Protein AF-F6HXA7-F1 (afdb_monomer_lite)

Organism: Vitis vinifera (NCBI:txid29760)

Foldseek 3Di:
DFCPLLVVLVVVVVPDDPPDDDDDPPVSLVVLVVSLVVLVVLLVVLVVVCVVVVHDLVPDDDPSSVSNVVSVVSNVSSVVSSVVSD

Secondary structure (DSSP, 8-state):
-TTHHHHHHHHHHHHSPTT--PPP-HHHHHHHHHHHHHHHHHHHHHHHHHHHTT--TTT--SHHHHHHHHHHHHHHHHHHHHHHH-

Radius of gyration: 16.34 Å; chains: 1; bounding box: 37×16×44 Å

pLDDT: mean 93.59, std 5.21, range [69.0, 98.38]

Structure (mmCIF, N/CA/C/O backbone):
data_AF-F6HXA7-F1
#
_entry.id   AF-F6HXA7-F1
#
loop_
_atom_site.group_PDB
_atom_site.id
_atom_site.type_symbol
_atom_site.label_atom_id
_atom_site.label_alt_id
_atom_site.label_comp_id
_atom_site.label_asym_id
_atom_site.label_entity_id
_atom_site.label_seq_id
_atom_site.pdbx_PDB_ins_code
_atom_site.Cartn_x
_atom_site.Cartn_y
_atom_site.Cartn_z
_atom_site.occupancy
_atom_site.B_iso_or_equiv
_atom_site.auth_seq_id
_atom_site.auth_comp_id
_atom_site.auth_asym_id
_atom_site.auth_atom_id
_atom_site.pdbx_PDB_model_num
ATOM 1 N N . MET A 1 1 ? 5.219 -10.091 2.822 1.00 69.00 1 MET A N 1
ATOM 2 C CA . MET A 1 1 ? 4.075 -10.067 1.883 1.00 69.00 1 MET A CA 1
ATOM 3 C C . MET A 1 1 ? 3.268 -8.812 2.174 1.00 69.00 1 MET A C 1
ATOM 5 O O . MET A 1 1 ? 2.977 -8.592 3.347 1.00 69.00 1 MET A O 1
ATOM 9 N N . TYR A 1 2 ? 2.988 -7.989 1.163 1.00 90.88 2 TYR A N 1
ATOM 10 C CA . TYR A 1 2 ? 2.336 -6.681 1.316 1.00 90.88 2 TYR A CA 1
ATOM 11 C C . TYR A 1 2 ? 0.878 -6.780 1.783 1.00 90.88 2 TYR A C 1
ATOM 13 O O . TYR A 1 2 ? 0.229 -7.818 1.607 1.00 90.88 2 TYR A O 1
ATOM 21 N N . GLY A 1 3 ? 0.379 -5.714 2.414 1.00 89.19 3 GLY A N 1
ATOM 22 C CA . GLY A 1 3 ? -1.013 -5.594 2.860 1.00 89.19 3 GLY A CA 1
ATOM 23 C C . GLY A 1 3 ? -1.386 -6.433 4.087 1.00 89.19 3 GLY A C 1
ATOM 24 O O . GLY A 1 3 ? -2.569 -6.620 4.381 1.00 89.19 3 GLY A O 1
ATOM 25 N N . ARG A 1 4 ? -0.401 -6.958 4.831 1.00 94.50 4 ARG A N 1
ATOM 26 C CA . ARG A 1 4 ? -0.656 -7.713 6.075 1.00 94.50 4 ARG A CA 1
ATOM 27 C C . ARG A 1 4 ? -1.281 -6.842 7.162 1.00 94.50 4 ARG A C 1
ATOM 29 O O . ARG A 1 4 ? -2.220 -7.295 7.808 1.00 94.50 4 ARG A O 1
ATOM 36 N N . ARG A 1 5 ? -0.800 -5.608 7.325 1.00 95.56 5 ARG A N 1
ATOM 37 C CA . ARG A 1 5 ? -1.319 -4.652 8.318 1.00 95.56 5 ARG A CA 1
ATOM 38 C C . ARG A 1 5 ? -2.776 -4.290 8.040 1.00 95.56 5 ARG A C 1
ATOM 40 O O . ARG A 1 5 ? -3.620 -4.393 8.920 1.00 95.56 5 ARG A O 1
ATOM 47 N N . ALA A 1 6 ? -3.097 -4.003 6.780 1.00 95.81 6 ALA A N 1
ATOM 48 C CA . ALA A 1 6 ? -4.467 -3.718 6.365 1.00 95.81 6 ALA A CA 1
ATOM 49 C C . ALA A 1 6 ? -5.398 -4.927 6.575 1.00 95.81 6 ALA A C 1
ATOM 51 O O . ALA A 1 6 ? -6.542 -4.777 6.993 1.00 95.81 6 ALA A O 1
ATOM 52 N N . CYS A 1 7 ? -4.899 -6.148 6.354 1.00 95.19 7 CYS A N 1
ATOM 53 C CA . CYS A 1 7 ? -5.645 -7.364 6.673 1.00 95.19 7 CYS A CA 1
ATOM 54 C C . CYS A 1 7 ? -5.864 -7.544 8.184 1.00 95.19 7 CYS A C 1
ATOM 56 O O . CYS A 1 7 ? -6.891 -8.095 8.577 1.00 95.19 7 CYS A O 1
ATOM 58 N N . GLN A 1 8 ? -4.916 -7.116 9.018 1.00 95.25 8 GLN A N 1
ATOM 59 C CA . GLN A 1 8 ? -5.040 -7.184 10.471 1.00 95.25 8 GLN A CA 1
ATOM 60 C C . GLN A 1 8 ? -6.131 -6.240 10.989 1.00 95.25 8 GLN A C 1
ATOM 62 O O . GLN A 1 8 ? -6.943 -6.696 11.785 1.00 95.25 8 GLN A O 1
ATOM 67 N N . LEU A 1 9 ? -6.227 -5.014 10.456 1.00 95.00 9 LEU A N 1
ATOM 68 C CA . LEU A 1 9 ? -7.333 -4.086 10.754 1.00 95.00 9 LEU A CA 1
ATOM 69 C C . LEU A 1 9 ? -8.702 -4.729 10.510 1.00 95.00 9 LEU A C 1
ATOM 71 O O . LEU A 1 9 ? -9.574 -4.702 11.370 1.00 95.00 9 LEU A O 1
ATOM 75 N N . ILE A 1 10 ? -8.877 -5.372 9.353 1.00 95.25 10 ILE A N 1
ATOM 76 C CA . ILE A 1 10 ? -10.141 -6.043 9.017 1.00 95.25 10 ILE A CA 1
ATOM 77 C C . ILE A 1 10 ? -10.436 -7.211 9.957 1.00 95.25 10 ILE A C 1
ATOM 79 O O . ILE A 1 10 ? -11.587 -7.422 10.327 1.00 95.25 10 ILE A O 1
ATOM 83 N N . LYS A 1 11 ? -9.415 -7.981 10.343 1.00 94.25 11 LYS A N 1
ATOM 84 C CA . LYS A 1 11 ? -9.594 -9.100 11.275 1.00 94.25 11 LYS A CA 1
ATOM 85 C C . LYS A 1 11 ? -10.019 -8.612 12.653 1.00 94.25 11 LYS A C 1
ATOM 87 O O . LYS A 1 11 ? -10.970 -9.163 13.197 1.00 94.25 11 LYS A O 1
ATOM 92 N N . GLU A 1 12 ? -9.355 -7.580 13.165 1.00 91.88 12 GLU A N 1
ATOM 93 C CA . GLU A 1 12 ? -9.706 -6.926 14.427 1.00 91.88 12 GLU A CA 1
ATOM 94 C C . GLU A 1 12 ? -11.158 -6.436 14.393 1.00 91.88 12 GLU A C 1
ATOM 96 O O . GLU A 1 12 ? -11.961 -6.840 15.232 1.00 91.88 12 GLU A O 1
ATOM 101 N N . PHE A 1 13 ? -11.529 -5.703 13.341 1.00 90.06 13 PHE A N 1
ATOM 102 C CA . PHE A 1 13 ? -12.897 -5.229 13.133 1.00 90.06 13 PHE A CA 1
ATOM 103 C C . PHE A 1 13 ? -13.922 -6.369 13.066 1.00 90.06 13 PHE A C 1
ATOM 105 O O . PHE A 1 13 ? -14.968 -6.311 13.701 1.00 90.06 13 PHE A O 1
ATOM 112 N N . SER A 1 14 ? -13.611 -7.456 12.353 1.00 90.94 14 SER A N 1
ATOM 113 C CA . SER A 1 14 ? -14.503 -8.621 12.250 1.00 90.94 14 SER A CA 1
ATOM 114 C C . SER A 1 14 ? -14.630 -9.428 13.545 1.00 90.94 14 SER A C 1
ATOM 116 O O . SER A 1 14 ? -15.589 -10.181 13.699 1.00 90.94 14 SER A O 1
ATOM 118 N N . SER A 1 15 ? -13.653 -9.304 14.450 1.00 89.62 15 SER A N 1
ATOM 119 C CA . SER A 1 15 ? -13.647 -9.986 15.746 1.00 89.62 15 SER A CA 1
ATOM 120 C C . SER A 1 15 ? -14.393 -9.219 16.839 1.00 89.62 15 SER A C 1
ATOM 122 O O . SER A 1 15 ? -14.592 -9.765 17.922 1.00 89.62 15 SER A O 1
ATOM 124 N N . ALA A 1 16 ? -14.819 -7.983 16.558 1.00 87.12 16 ALA A N 1
ATOM 125 C CA . ALA A 1 16 ? -15.645 -7.194 17.458 1.00 87.12 16 ALA A CA 1
ATOM 126 C C . ALA A 1 16 ? -16.998 -7.877 17.720 1.00 87.12 16 ALA A C 1
ATOM 128 O O . ALA A 1 16 ? -17.595 -8.493 16.829 1.00 87.12 16 ALA A O 1
ATOM 129 N N . GLU A 1 17 ? -17.502 -7.755 18.950 1.00 87.94 17 GLU A N 1
ATOM 130 C CA . GLU A 1 17 ? -18.825 -8.263 19.300 1.00 87.94 17 GLU A CA 1
ATOM 131 C C . GLU A 1 17 ? -19.901 -7.540 18.476 1.00 87.94 17 GLU A C 1
ATOM 133 O O . GLU A 1 17 ? -19.879 -6.318 18.310 1.00 87.94 17 GLU A O 1
ATOM 138 N N . LYS A 1 18 ? -20.861 -8.298 17.933 1.00 84.31 18 LYS A N 1
ATOM 139 C CA . LYS A 1 18 ? -21.914 -7.731 17.083 1.00 84.31 18 LYS A CA 1
ATOM 140 C C . LYS A 1 18 ? -22.688 -6.654 17.844 1.00 84.31 18 LYS A C 1
ATOM 142 O O . LYS A 1 18 ? -23.302 -6.935 18.866 1.00 84.31 18 LYS A O 1
ATOM 147 N N . GLY A 1 19 ? -22.712 -5.445 17.290 1.00 82.50 19 GLY A N 1
ATOM 148 C CA . GLY A 1 19 ? -23.419 -4.304 17.876 1.00 82.50 19 GLY A CA 1
ATOM 149 C C . GLY A 1 19 ? -22.590 -3.477 18.861 1.00 82.50 19 GLY A C 1
ATOM 150 O O . GLY A 1 19 ? -23.089 -2.457 19.330 1.00 82.50 19 GLY A O 1
ATOM 151 N N . GLN A 1 20 ? -21.338 -3.854 19.139 1.00 84.81 20 GLN A N 1
ATOM 152 C CA . GLN A 1 20 ? -20.397 -3.013 19.877 1.00 84.81 20 GLN A CA 1
ATOM 153 C C . GLN A 1 20 ? -19.458 -2.269 18.928 1.00 84.81 20 GLN A C 1
ATOM 155 O O . GLN A 1 20 ? -18.946 -2.827 17.958 1.00 84.81 20 GLN A O 1
ATOM 160 N N . LEU A 1 21 ? -19.211 -0.997 19.238 1.00 81.00 21 LEU A N 1
ATOM 161 C CA . LEU A 1 21 ? -18.190 -0.198 18.573 1.00 81.00 21 LEU A CA 1
ATOM 162 C C . LEU A 1 21 ? -16.865 -0.381 19.312 1.00 81.00 21 LEU A C 1
ATOM 164 O O . LEU A 1 21 ? -16.725 0.032 20.463 1.00 81.00 21 LEU A O 1
ATOM 168 N N . THR A 1 22 ? -15.890 -0.994 18.648 1.00 84.31 22 THR A N 1
ATOM 169 C CA . THR A 1 22 ? -14.504 -1.015 19.122 1.0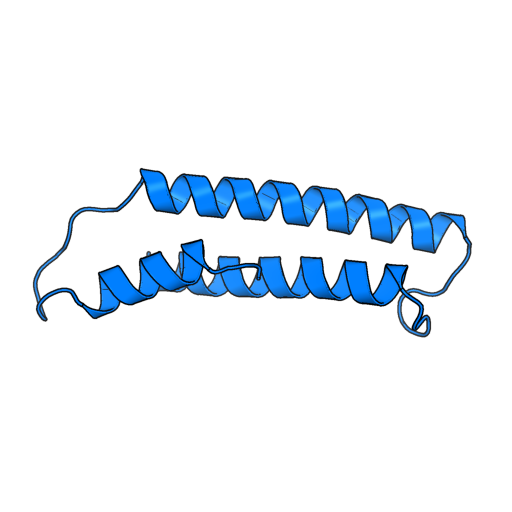0 84.31 22 THR A CA 1
ATOM 170 C C . THR A 1 22 ? -13.840 0.335 18.870 1.00 84.31 22 THR A C 1
ATOM 172 O O . THR A 1 22 ? -14.189 1.045 17.926 1.00 84.31 22 THR A O 1
ATOM 175 N N . GLY A 1 23 ? -12.867 0.696 19.709 1.00 90.62 23 GLY A N 1
ATOM 176 C CA . GLY A 1 23 ? -12.073 1.906 19.502 1.00 90.62 23 GLY A CA 1
ATOM 177 C C . GLY A 1 23 ? -11.366 1.890 18.144 1.00 90.62 23 GLY A C 1
ATOM 178 O O . GLY A 1 23 ? -10.931 0.843 17.670 1.00 90.62 23 GLY A O 1
ATOM 179 N N . PHE A 1 24 ? -11.248 3.057 17.513 1.00 93.31 24 PHE A N 1
ATOM 180 C CA . PHE A 1 24 ? -10.557 3.177 16.235 1.00 93.31 24 PHE A CA 1
ATOM 181 C C . PHE A 1 24 ? -9.044 2.998 16.421 1.00 93.31 24 PHE A C 1
ATOM 183 O O . PHE A 1 24 ? -8.389 3.781 17.108 1.00 93.31 24 PHE A O 1
ATOM 190 N N . ASN A 1 25 ? -8.480 1.975 15.784 1.00 95.25 25 ASN A N 1
ATOM 191 C CA . ASN A 1 25 ? -7.045 1.705 15.758 1.00 95.25 25 ASN A CA 1
ATOM 192 C C . ASN A 1 25 ? -6.273 2.675 14.831 1.00 95.25 25 ASN A C 1
ATOM 194 O O . ASN A 1 25 ? -5.863 2.309 13.724 1.00 95.25 25 ASN A O 1
ATOM 198 N N . SER A 1 26 ? -6.080 3.917 15.290 1.00 96.81 26 SER A N 1
ATOM 199 C CA . SER A 1 26 ? -5.341 4.965 14.563 1.00 96.81 26 SER A CA 1
ATOM 200 C C . SER A 1 26 ? -3.915 4.552 14.218 1.00 96.81 26 SER A C 1
ATOM 202 O O . SER A 1 26 ? -3.468 4.763 13.094 1.00 96.81 26 SER A O 1
ATOM 204 N N . ASP A 1 27 ? -3.210 3.912 15.151 1.00 97.25 27 ASP A N 1
ATOM 205 C CA . ASP A 1 27 ? -1.799 3.568 14.972 1.00 97.25 27 ASP A CA 1
ATOM 206 C C . ASP A 1 27 ? -1.598 2.588 13.813 1.00 97.25 27 ASP A C 1
ATOM 208 O O . ASP A 1 27 ? -0.707 2.763 12.976 1.00 97.25 27 ASP A O 1
ATOM 212 N N . MET A 1 28 ? -2.431 1.545 13.741 1.00 96.44 28 MET A N 1
ATOM 213 C CA . MET A 1 28 ? -2.370 0.579 12.647 1.00 96.44 28 MET A CA 1
ATOM 214 C C . MET A 1 28 ? -2.873 1.196 11.337 1.00 96.44 28 MET A C 1
ATOM 216 O O . MET A 1 28 ? -2.284 0.943 10.284 1.00 96.44 28 MET A O 1
ATOM 220 N N . PHE A 1 29 ? -3.913 2.035 11.387 1.00 97.44 29 PHE A N 1
ATOM 221 C CA . PHE A 1 29 ? -4.403 2.775 10.223 1.00 97.44 29 PHE A CA 1
ATOM 222 C C . PHE A 1 29 ? -3.295 3.640 9.602 1.00 97.44 29 PHE A C 1
ATOM 224 O O . PHE A 1 29 ? -2.991 3.498 8.414 1.00 97.44 29 PHE A O 1
ATOM 231 N N . ASP A 1 30 ? -2.603 4.440 10.412 1.00 98.00 30 ASP A N 1
ATOM 232 C CA . ASP A 1 30 ? -1.498 5.296 9.977 1.00 98.00 30 ASP A CA 1
ATOM 233 C C . ASP A 1 30 ? -0.321 4.488 9.423 1.00 98.00 30 ASP A C 1
ATOM 235 O O . ASP A 1 30 ? 0.330 4.894 8.456 1.00 98.00 30 ASP A O 1
ATOM 239 N N . GLN A 1 31 ? -0.040 3.312 9.990 1.00 97.62 31 GLN A N 1
ATOM 240 C CA . GLN A 1 31 ? 0.976 2.410 9.445 1.00 97.62 31 GLN A CA 1
ATOM 241 C C . GLN A 1 31 ? 0.605 1.869 8.060 1.00 97.62 31 GLN A C 1
ATOM 243 O O . GLN A 1 31 ? 1.497 1.706 7.221 1.00 97.62 31 GLN A O 1
ATOM 248 N N . VAL A 1 32 ? -0.677 1.593 7.803 1.00 97.88 32 VAL A N 1
ATOM 249 C CA . VAL A 1 32 ? -1.155 1.179 6.474 1.00 97.88 32 VAL A CA 1
ATOM 250 C C . VAL A 1 32 ? -1.093 2.347 5.492 1.00 97.88 32 VAL A C 1
ATOM 252 O O . VAL A 1 32 ? -0.664 2.154 4.356 1.00 97.88 32 VAL A O 1
ATOM 255 N N . VAL A 1 33 ? -1.442 3.564 5.919 1.00 97.94 33 VAL A N 1
ATOM 256 C CA . VAL A 1 33 ? -1.297 4.776 5.093 1.00 97.94 33 VAL A CA 1
ATOM 257 C C . VAL A 1 33 ? 0.170 5.005 4.717 1.00 97.94 33 VAL A C 1
ATOM 259 O O . VAL A 1 33 ? 0.471 5.230 3.545 1.00 97.94 33 VAL A O 1
ATOM 262 N N . LYS A 1 34 ? 1.103 4.862 5.666 1.00 97.81 34 LYS A N 1
ATOM 263 C CA . LYS A 1 34 ? 2.549 4.939 5.392 1.00 97.81 34 LYS A CA 1
ATOM 264 C C . LYS A 1 34 ? 3.006 3.870 4.392 1.00 97.81 34 LYS A C 1
ATOM 266 O O . LYS A 1 34 ? 3.757 4.189 3.475 1.00 97.81 34 LYS A O 1
ATOM 271 N N . GLU A 1 35 ? 2.526 2.630 4.524 1.00 97.06 35 GLU A N 1
ATOM 272 C CA . GLU A 1 35 ? 2.803 1.546 3.564 1.00 97.06 35 GLU A CA 1
ATOM 273 C C . GLU A 1 35 ? 2.277 1.885 2.156 1.00 97.06 35 GLU A C 1
ATOM 275 O O . GLU A 1 35 ? 2.976 1.663 1.166 1.00 97.06 35 GLU A O 1
ATOM 280 N N . CYS A 1 36 ? 1.087 2.489 2.052 1.00 98.00 36 CYS A N 1
ATOM 281 C CA . CYS A 1 36 ? 0.558 2.991 0.782 1.00 98.00 36 CYS A CA 1
ATOM 282 C C . CYS A 1 36 ? 1.461 4.068 0.169 1.00 98.00 36 CYS A C 1
ATOM 284 O O . CYS A 1 36 ? 1.752 3.999 -1.023 1.00 98.00 36 CYS A O 1
ATOM 286 N N . SER A 1 37 ? 1.949 5.025 0.961 1.00 98.19 37 SER A N 1
ATOM 287 C CA . SER A 1 37 ? 2.879 6.048 0.467 1.00 98.19 37 SER A CA 1
ATOM 288 C C . SER A 1 37 ? 4.157 5.428 -0.101 1.00 98.19 37 SER A C 1
ATOM 290 O O . SER A 1 37 ? 4.591 5.813 -1.185 1.00 98.19 37 SER A O 1
ATOM 292 N N . THR A 1 38 ? 4.722 4.417 0.565 1.00 97.56 38 THR A N 1
ATOM 293 C CA . THR A 1 38 ? 5.879 3.675 0.041 1.00 97.56 38 THR A CA 1
ATOM 294 C C . THR A 1 38 ? 5.552 2.981 -1.281 1.00 97.56 38 THR A C 1
ATOM 296 O O . THR A 1 38 ? 6.284 3.145 -2.251 1.00 97.56 38 THR A O 1
ATOM 299 N N . HIS A 1 39 ? 4.432 2.255 -1.367 1.00 98.12 39 HIS A N 1
ATOM 300 C CA 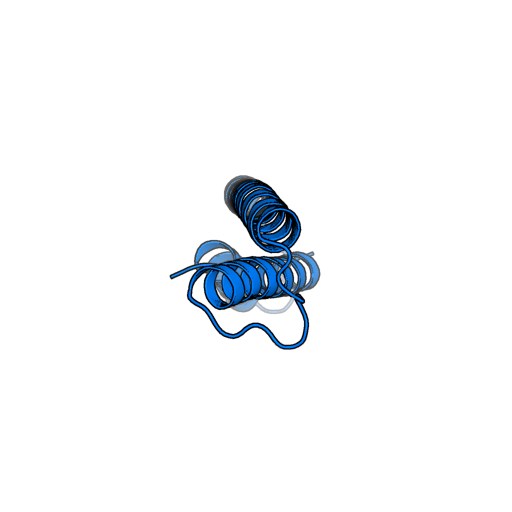. HIS A 1 39 ? 4.027 1.605 -2.618 1.00 98.12 39 HIS A CA 1
ATOM 301 C C . HIS A 1 39 ? 3.792 2.586 -3.764 1.00 98.12 39 HIS A C 1
ATOM 303 O O . HIS A 1 39 ? 4.113 2.265 -4.904 1.00 98.12 39 HIS A O 1
ATOM 309 N N . TYR A 1 40 ? 3.249 3.767 -3.477 1.00 98.25 40 TYR A N 1
ATOM 310 C CA . TYR A 1 40 ? 3.046 4.805 -4.479 1.00 98.25 40 TYR A CA 1
ATOM 311 C C . TYR A 1 40 ? 4.372 5.338 -5.036 1.00 98.25 40 TYR A C 1
ATOM 313 O O . TYR A 1 40 ? 4.507 5.479 -6.250 1.00 98.25 40 TYR A O 1
ATOM 321 N N . LEU A 1 41 ? 5.364 5.581 -4.173 1.00 98.38 41 LEU A N 1
ATOM 322 C CA . LEU A 1 41 ? 6.687 6.047 -4.599 1.00 98.38 41 LEU A CA 1
ATOM 323 C C . LEU A 1 41 ? 7.414 5.001 -5.455 1.00 98.38 41 LEU A C 1
ATOM 325 O O . LEU A 1 41 ? 7.934 5.342 -6.517 1.00 98.38 41 LEU A O 1
ATOM 329 N N . GLU A 1 42 ? 7.395 3.733 -5.038 1.00 97.88 42 GLU A N 1
ATOM 330 C CA . GLU A 1 42 ? 7.985 2.623 -5.803 1.00 97.88 42 GLU A CA 1
ATOM 331 C C . GLU A 1 42 ? 7.281 2.425 -7.152 1.00 97.88 42 GLU A C 1
ATOM 333 O O . GLU A 1 42 ? 7.930 2.303 -8.192 1.00 97.88 42 GLU A O 1
ATOM 338 N N . LEU A 1 43 ? 5.943 2.478 -7.164 1.00 97.19 43 LEU A N 1
ATOM 339 C CA . LEU A 1 43 ? 5.147 2.424 -8.390 1.00 97.19 43 LEU A CA 1
ATOM 340 C C . LEU A 1 43 ? 5.551 3.540 -9.362 1.00 97.19 43 LEU A C 1
ATOM 342 O O . LEU A 1 43 ? 5.811 3.274 -10.533 1.00 97.19 43 LEU A O 1
ATOM 346 N N . GLN A 1 44 ? 5.630 4.781 -8.875 1.00 97.44 44 GLN A N 1
ATOM 347 C CA . GLN A 1 44 ? 6.002 5.937 -9.689 1.00 97.44 44 GLN A CA 1
ATOM 348 C C . GLN A 1 44 ? 7.442 5.830 -10.213 1.00 97.44 44 GLN A C 1
ATOM 350 O O . GLN A 1 44 ? 7.720 6.235 -11.341 1.00 97.44 44 GLN A O 1
ATOM 355 N N . SER A 1 45 ? 8.357 5.297 -9.400 1.00 97.69 45 SER A N 1
ATOM 356 C CA . SER A 1 45 ? 9.743 5.028 -9.793 1.00 97.69 45 SER A CA 1
ATOM 357 C C . SER A 1 45 ? 9.809 4.040 -10.963 1.00 97.69 45 SER A C 1
ATOM 359 O O . SER A 1 45 ? 10.397 4.347 -11.999 1.00 97.69 45 SER A O 1
ATOM 361 N N . LEU A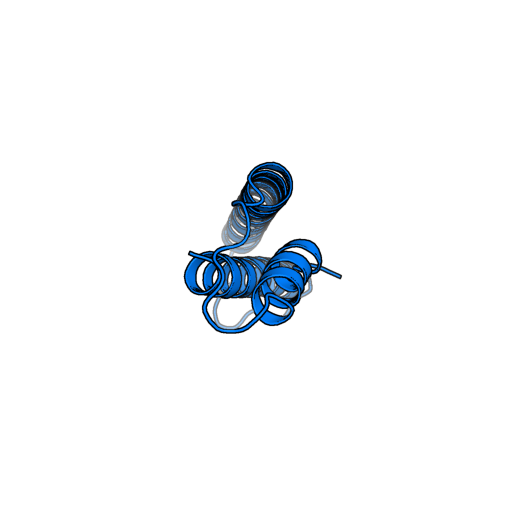 1 46 ? 9.117 2.902 -10.852 1.00 96.25 46 LEU A N 1
ATOM 362 C CA . LEU A 1 46 ? 9.095 1.873 -11.896 1.00 96.25 46 LEU A CA 1
ATOM 363 C C . LEU A 1 46 ? 8.394 2.342 -13.173 1.00 96.25 46 LEU A C 1
ATOM 365 O O . LEU A 1 46 ? 8.882 2.069 -14.265 1.00 96.25 46 LEU A O 1
ATOM 369 N N . MET A 1 47 ? 7.293 3.090 -13.056 1.00 93.94 47 MET A N 1
ATOM 370 C CA . MET A 1 47 ? 6.623 3.678 -14.221 1.00 93.94 47 MET A CA 1
ATOM 371 C C . MET A 1 47 ? 7.553 4.612 -15.003 1.00 93.94 47 MET A C 1
ATOM 373 O O . MET A 1 47 ? 7.592 4.534 -16.229 1.00 93.94 47 MET A O 1
ATOM 377 N N . ARG A 1 48 ? 8.323 5.462 -14.304 1.00 95.38 48 ARG A N 1
ATOM 378 C CA . ARG A 1 48 ? 9.321 6.338 -14.939 1.00 95.38 48 ARG A CA 1
ATOM 379 C C . ARG A 1 48 ? 10.406 5.533 -15.640 1.00 95.38 48 ARG A C 1
ATOM 381 O O . ARG A 1 48 ? 10.662 5.782 -16.809 1.00 95.38 48 ARG A O 1
ATOM 388 N N . LYS A 1 49 ? 10.962 4.523 -14.968 1.00 95.19 49 LYS A N 1
ATOM 389 C CA . LYS A 1 49 ? 11.990 3.651 -15.546 1.00 95.19 49 LYS A CA 1
ATOM 390 C C . LYS A 1 49 ? 11.517 2.968 -16.836 1.00 95.19 49 LYS A C 1
ATOM 392 O O . LYS A 1 49 ? 12.205 3.025 -17.847 1.00 95.19 49 LYS A O 1
ATOM 397 N N . ILE A 1 50 ? 10.317 2.378 -16.826 1.00 93.44 50 ILE A N 1
ATOM 398 C CA . ILE A 1 50 ? 9.733 1.720 -18.010 1.00 93.44 50 ILE A CA 1
ATOM 399 C C . ILE A 1 50 ? 9.576 2.721 -19.166 1.00 93.44 50 ILE A C 1
ATOM 401 O O . ILE A 1 50 ? 9.889 2.397 -20.312 1.00 93.44 50 ILE A O 1
ATOM 405 N N . GLN A 1 51 ? 9.123 3.941 -18.866 1.00 91.56 51 GLN A N 1
ATOM 406 C CA . GLN A 1 51 ? 8.952 4.997 -19.861 1.00 91.56 51 GLN A CA 1
ATOM 407 C C . GLN A 1 51 ? 10.292 5.493 -20.433 1.00 91.56 51 GLN A C 1
ATOM 409 O O . GLN A 1 51 ? 10.396 5.695 -21.641 1.00 91.56 51 GLN A O 1
ATOM 414 N N . GLU A 1 52 ? 11.307 5.683 -19.589 1.00 94.69 52 GLU A N 1
ATOM 415 C CA . GLU A 1 52 ? 12.654 6.124 -19.984 1.00 94.69 52 GLU A CA 1
ATOM 416 C C . GLU A 1 52 ? 13.367 5.091 -20.869 1.00 94.69 52 GLU A C 1
ATOM 418 O O . GLU A 1 52 ? 14.087 5.459 -21.795 1.00 94.69 52 GLU A O 1
ATOM 423 N N . GLU A 1 53 ? 13.107 3.803 -20.645 1.00 93.88 53 GLU A N 1
ATOM 424 C CA . GLU A 1 53 ? 13.597 2.701 -21.482 1.00 93.88 53 GLU A CA 1
ATOM 425 C C . GLU A 1 53 ? 12.809 2.541 -22.801 1.00 93.88 53 GLU A C 1
ATOM 427 O O . GLU A 1 53 ? 13.110 1.656 -23.603 1.00 93.88 53 GLU A O 1
ATOM 432 N N . GLY A 1 54 ? 11.805 3.391 -23.059 1.00 91.06 54 GLY A N 1
ATOM 433 C CA . GLY A 1 54 ? 11.004 3.372 -24.289 1.00 91.06 54 GLY A CA 1
ATOM 434 C C . GLY A 1 54 ? 10.084 2.156 -24.413 1.00 91.06 54 GLY A C 1
ATOM 435 O O . GLY A 1 54 ? 9.642 1.821 -25.513 1.00 91.06 54 GLY A O 1
ATOM 436 N N . MET A 1 55 ? 9.809 1.478 -23.299 1.00 90.88 55 MET A N 1
ATOM 437 C CA . MET A 1 55 ? 8.982 0.279 -23.262 1.00 90.88 55 MET A CA 1
ATOM 438 C C . MET A 1 55 ? 7.498 0.633 -23.143 1.00 90.88 55 MET A C 1
ATOM 440 O O . MET A 1 55 ? 7.104 1.550 -22.421 1.00 90.88 55 MET A O 1
ATOM 444 N N . ASP A 1 56 ? 6.646 -0.136 -23.817 1.00 86.56 56 ASP A N 1
ATOM 445 C CA . ASP A 1 56 ? 5.200 0.030 -23.697 1.00 86.56 56 ASP A CA 1
ATOM 446 C C . ASP A 1 56 ? 4.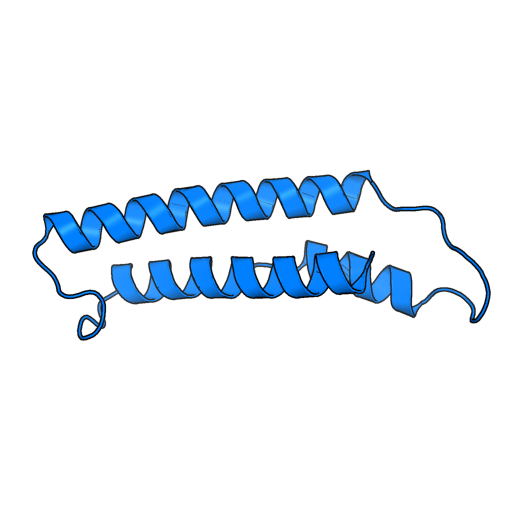668 -0.670 -22.435 1.00 86.56 56 ASP A C 1
ATOM 448 O O . ASP A 1 56 ? 4.811 -1.882 -22.266 1.00 86.56 56 ASP A O 1
ATOM 452 N N . ILE A 1 57 ? 4.009 0.088 -21.557 1.00 81.88 57 ILE A N 1
ATOM 453 C CA . ILE A 1 57 ? 3.485 -0.392 -20.266 1.00 81.88 57 ILE A CA 1
ATOM 454 C C . ILE A 1 57 ? 2.429 -1.503 -20.433 1.00 81.88 57 ILE A C 1
ATOM 456 O O . ILE A 1 57 ? 2.237 -2.314 -19.527 1.0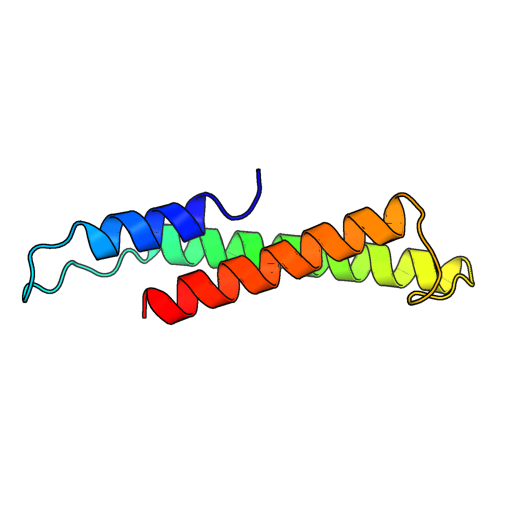0 81.88 57 ILE A O 1
ATOM 460 N N . GLN A 1 58 ? 1.714 -1.559 -21.560 1.00 80.62 58 GLN A N 1
ATOM 461 C CA . GLN A 1 58 ? 0.629 -2.531 -21.754 1.00 80.62 58 GLN A CA 1
ATOM 462 C C . GLN A 1 58 ? 1.139 -3.900 -22.217 1.00 80.62 58 GLN A C 1
ATOM 464 O O . GLN A 1 58 ? 0.590 -4.942 -21.838 1.00 80.62 58 GLN A O 1
ATOM 469 N N . THR A 1 59 ? 2.191 -3.902 -23.029 1.00 86.31 59 THR A N 1
ATOM 470 C CA . THR A 1 59 ? 2.742 -5.099 -23.676 1.00 86.31 59 THR A CA 1
ATOM 471 C C . THR A 1 59 ? 3.988 -5.640 -22.986 1.00 86.31 59 THR A C 1
ATOM 473 O O . THR A 1 59 ? 4.254 -6.840 -23.078 1.00 86.31 59 THR A O 1
ATOM 476 N N . THR A 1 60 ? 4.719 -4.807 -22.243 1.00 89.44 60 THR A N 1
ATOM 477 C CA . THR A 1 60 ? 5.936 -5.221 -21.534 1.00 89.44 60 THR A CA 1
ATOM 478 C C . THR A 1 60 ? 5.617 -6.218 -20.420 1.00 89.44 60 THR A C 1
ATOM 480 O O . THR A 1 60 ? 4.664 -6.065 -19.659 1.00 89.44 60 THR A O 1
ATOM 483 N N . ARG A 1 61 ? 6.419 -7.285 -20.319 1.00 91.62 61 ARG A N 1
ATOM 484 C CA . ARG A 1 61 ? 6.291 -8.356 -19.308 1.00 91.62 61 ARG A CA 1
ATOM 485 C C . ARG A 1 61 ? 7.637 -8.681 -18.656 1.00 91.62 61 ARG A C 1
ATOM 487 O O . ARG A 1 61 ? 7.970 -9.843 -18.447 1.00 91.62 61 ARG A O 1
ATOM 494 N N . ASN A 1 62 ? 8.438 -7.656 -18.383 1.00 92.75 62 ASN A N 1
ATOM 495 C CA . ASN A 1 62 ? 9.720 -7.797 -17.696 1.00 92.75 62 ASN A CA 1
ATOM 496 C C . ASN A 1 62 ? 9.558 -7.667 -16.165 1.00 92.75 62 ASN A C 1
ATOM 498 O O . ASN A 1 62 ? 8.453 -7.487 -15.645 1.00 92.75 62 ASN A O 1
ATOM 502 N N . ALA A 1 63 ? 10.672 -7.772 -15.437 1.00 94.81 63 ALA A N 1
ATOM 503 C CA . ALA A 1 63 ? 10.678 -7.682 -13.978 1.00 94.81 63 ALA A CA 1
ATOM 504 C C . ALA A 1 63 ? 10.144 -6.334 -13.459 1.00 94.81 63 ALA A C 1
ATOM 506 O O . ALA A 1 63 ? 9.379 -6.325 -12.496 1.00 94.81 63 ALA A O 1
ATOM 507 N N . ASP A 1 64 ? 10.484 -5.221 -14.116 1.00 94.50 64 ASP A N 1
ATOM 508 C CA . ASP A 1 64 ? 10.023 -3.884 -13.725 1.00 94.50 64 ASP A CA 1
ATOM 509 C C . ASP A 1 64 ? 8.505 -3.743 -13.877 1.00 94.50 64 ASP A C 1
ATOM 511 O O . ASP A 1 64 ? 7.832 -3.252 -12.968 1.00 94.50 64 ASP A O 1
ATOM 515 N N . HIS A 1 65 ? 7.942 -4.264 -14.973 1.00 94.44 65 HIS A N 1
ATOM 516 C CA . HIS A 1 65 ? 6.495 -4.311 -15.186 1.00 94.44 65 HIS A CA 1
ATOM 517 C C . HIS A 1 65 ? 5.786 -5.101 -14.085 1.00 94.44 65 HIS A C 1
ATOM 519 O O . HIS A 1 65 ? 4.799 -4.640 -13.511 1.00 94.44 65 HIS A O 1
ATOM 525 N N . PHE A 1 66 ? 6.281 -6.295 -13.750 1.00 94.94 66 PHE A N 1
ATOM 526 C CA . PHE A 1 66 ? 5.672 -7.090 -12.683 1.00 94.94 66 PHE A CA 1
ATOM 527 C C . PHE A 1 66 ? 5.846 -6.445 -11.302 1.00 94.94 66 PHE A C 1
ATOM 529 O O . PHE A 1 66 ? 4.907 -6.484 -10.506 1.00 94.94 66 PHE A O 1
ATOM 536 N N . GLY A 1 67 ? 6.981 -5.793 -11.033 1.00 95.50 67 GLY A N 1
ATOM 537 C CA . GLY A 1 67 ? 7.184 -4.990 -9.823 1.00 95.50 67 GLY A CA 1
ATOM 538 C C . GLY A 1 67 ? 6.163 -3.854 -9.710 1.00 95.50 67 GLY A C 1
ATOM 539 O O . GLY A 1 67 ? 5.498 -3.710 -8.681 1.00 95.50 67 GLY A O 1
ATOM 540 N N . MET A 1 68 ? 5.952 -3.117 -10.803 1.00 95.69 68 MET A N 1
ATOM 541 C CA . MET A 1 68 ? 4.962 -2.043 -10.903 1.00 95.69 68 MET A CA 1
ATOM 542 C C . MET A 1 68 ? 3.552 -2.575 -10.601 1.00 95.69 68 MET A C 1
ATOM 544 O O . MET A 1 68 ? 2.840 -2.029 -9.755 1.00 95.69 68 MET A O 1
ATOM 548 N N . VAL A 1 69 ? 3.158 -3.687 -11.232 1.00 95.31 69 VAL A N 1
ATOM 549 C CA . VAL A 1 69 ? 1.848 -4.321 -11.008 1.00 95.31 69 VAL A CA 1
ATOM 550 C C . VAL A 1 69 ? 1.679 -4.772 -9.555 1.00 95.31 69 VAL A C 1
ATOM 552 O O . VAL A 1 69 ? 0.608 -4.572 -8.980 1.00 95.31 69 VAL A O 1
ATOM 555 N N . ILE A 1 70 ? 2.715 -5.331 -8.923 1.00 96.75 70 ILE A N 1
ATOM 556 C CA . ILE A 1 70 ? 2.662 -5.737 -7.510 1.00 96.75 70 ILE A CA 1
ATOM 557 C C . ILE A 1 70 ? 2.388 -4.532 -6.603 1.00 96.75 70 ILE A C 1
ATOM 559 O O . ILE A 1 70 ? 1.529 -4.619 -5.717 1.00 96.75 70 ILE A O 1
ATOM 563 N N . HIS A 1 71 ? 3.065 -3.402 -6.818 1.00 97.88 71 HIS A N 1
ATOM 564 C CA . HIS A 1 71 ? 2.820 -2.184 -6.042 1.00 97.88 71 HIS A CA 1
ATOM 565 C C . HIS A 1 71 ? 1.417 -1.620 -6.283 1.00 97.88 71 HIS A C 1
ATOM 567 O O . HIS A 1 71 ? 0.718 -1.293 -5.319 1.00 97.88 71 HIS A O 1
ATOM 573 N N . HIS A 1 72 ? 0.951 -1.600 -7.536 1.00 96.75 72 HIS A N 1
ATOM 574 C CA . HIS A 1 72 ? -0.410 -1.176 -7.858 1.00 96.75 72 HIS A CA 1
ATOM 575 C C . HIS A 1 72 ? -1.467 -2.053 -7.163 1.00 96.75 72 HIS A C 1
ATOM 577 O O . HIS A 1 72 ? -2.379 -1.531 -6.514 1.00 96.75 72 HIS A O 1
ATOM 583 N N . LEU A 1 73 ? -1.348 -3.380 -7.250 1.00 97.06 73 LEU A N 1
ATOM 584 C CA . LEU A 1 73 ? -2.290 -4.303 -6.611 1.00 97.06 73 LEU A CA 1
ATOM 585 C C . LEU A 1 73 ? -2.260 -4.183 -5.082 1.00 97.06 73 LEU A C 1
ATOM 587 O O . LEU A 1 73 ? -3.306 -4.278 -4.436 1.00 97.06 73 LEU A O 1
ATOM 591 N N . SER A 1 74 ? -1.086 -3.925 -4.500 1.00 98.00 74 SER A N 1
ATOM 592 C CA . SER A 1 74 ? -0.934 -3.706 -3.056 1.00 98.00 74 SER A CA 1
ATOM 593 C C . SER A 1 74 ? -1.664 -2.440 -2.597 1.00 98.00 74 SER A C 1
ATOM 595 O O . SER A 1 74 ? -2.400 -2.488 -1.610 1.00 98.00 74 SER A O 1
ATOM 597 N N . LEU A 1 75 ? -1.568 -1.343 -3.361 1.00 98.00 75 LEU A N 1
ATOM 598 C CA . LEU A 1 75 ? -2.350 -0.122 -3.127 1.00 98.00 75 LEU A CA 1
ATOM 599 C C . LEU A 1 75 ? -3.857 -0.382 -3.193 1.00 98.00 75 LEU A C 1
ATOM 601 O O . LEU A 1 75 ? -4.591 0.019 -2.291 1.00 98.00 75 LEU A O 1
ATOM 605 N N . MET A 1 76 ? -4.325 -1.084 -4.229 1.00 97.62 76 MET A N 1
ATOM 606 C CA . MET A 1 76 ? -5.752 -1.393 -4.386 1.00 97.62 76 MET A CA 1
ATOM 607 C C . MET A 1 76 ? -6.280 -2.250 -3.239 1.00 97.62 76 MET A C 1
ATOM 609 O O . MET A 1 76 ? -7.399 -2.041 -2.761 1.00 97.62 76 MET A O 1
ATOM 613 N N . ARG A 1 77 ? -5.464 -3.190 -2.757 1.00 97.44 77 ARG A N 1
ATOM 614 C CA . ARG A 1 77 ? -5.817 -4.020 -1.610 1.00 97.44 77 ARG A CA 1
ATOM 615 C C . ARG A 1 77 ? -5.887 -3.211 -0.320 1.00 97.44 77 ARG A C 1
ATOM 617 O O . ARG A 1 77 ? -6.882 -3.329 0.392 1.00 97.44 77 ARG A O 1
ATOM 624 N N . ASN A 1 78 ? -4.889 -2.374 -0.044 1.00 97.62 78 ASN A N 1
ATOM 625 C CA . ASN A 1 78 ? -4.902 -1.517 1.140 1.00 97.62 78 ASN A CA 1
ATOM 626 C C . ASN A 1 78 ? -6.074 -0.532 1.095 1.00 97.62 78 ASN A C 1
ATOM 628 O O . ASN A 1 78 ? -6.783 -0.419 2.087 1.00 97.62 78 ASN A O 1
ATOM 632 N N . LYS A 1 79 ? -6.361 0.086 -0.059 1.00 97.44 79 LYS A N 1
ATOM 633 C CA . LYS A 1 79 ? -7.546 0.937 -0.250 1.00 97.44 79 LYS A CA 1
ATOM 634 C C . LYS A 1 79 ? -8.832 0.199 0.123 1.00 97.44 79 LYS A C 1
ATOM 636 O O . LYS A 1 79 ? -9.626 0.724 0.895 1.00 97.44 79 LYS A O 1
ATOM 641 N N . ARG A 1 80 ? -9.028 -1.021 -0.390 1.00 97.69 80 ARG A N 1
ATOM 642 C CA . ARG A 1 80 ? -10.219 -1.828 -0.081 1.00 97.69 80 ARG A CA 1
ATOM 643 C C . ARG A 1 80 ? -10.330 -2.140 1.412 1.00 97.69 80 ARG A C 1
ATOM 645 O O . ARG A 1 80 ? -11.426 -2.069 1.949 1.00 97.69 80 ARG A O 1
ATOM 652 N N . CYS A 1 81 ? -9.225 -2.485 2.070 1.00 97.38 81 CYS A N 1
ATOM 653 C CA . CYS A 1 81 ? -9.213 -2.750 3.508 1.00 97.38 81 CYS A CA 1
ATOM 654 C C . CYS A 1 81 ? -9.486 -1.483 4.330 1.00 97.38 81 CYS A C 1
ATOM 656 O O . CYS A 1 81 ? -10.301 -1.523 5.237 1.00 97.38 81 CYS A O 1
ATOM 658 N N . LEU A 1 82 ? -8.870 -0.349 3.997 1.00 96.62 82 LEU A N 1
ATOM 659 C CA . LEU A 1 82 ? -9.121 0.909 4.704 1.00 96.62 82 LEU A CA 1
ATOM 660 C C . LEU A 1 82 ? -10.583 1.353 4.555 1.00 96.62 82 LEU A C 1
ATOM 662 O O . LEU A 1 82 ? -11.208 1.704 5.544 1.00 96.62 82 LEU A O 1
ATOM 666 N N . MET A 1 83 ? -11.152 1.256 3.348 1.00 96.69 83 MET A N 1
ATOM 667 C CA . MET A 1 83 ? -12.561 1.593 3.092 1.00 96.69 83 MET A CA 1
ATOM 668 C C . MET A 1 83 ? -13.569 0.616 3.705 1.00 96.69 83 MET A C 1
ATOM 670 O O . MET A 1 83 ? -14.738 0.951 3.786 1.00 96.69 83 MET A O 1
ATOM 674 N N . ALA A 1 84 ? -13.158 -0.609 4.033 1.00 94.88 84 ALA A N 1
ATOM 675 C CA . ALA A 1 84 ? -14.026 -1.571 4.710 1.00 94.88 84 ALA A CA 1
ATOM 676 C C . ALA A 1 84 ? -13.900 -1.496 6.239 1.00 94.88 84 ALA A C 1
ATOM 678 O O . ALA A 1 84 ? -14.722 -2.075 6.941 1.00 94.88 84 ALA A O 1
ATOM 679 N N . TYR A 1 85 ? -12.842 -0.854 6.736 1.00 93.62 85 TYR A N 1
ATOM 680 C CA . TYR A 1 85 ? -12.599 -0.632 8.157 1.00 93.62 85 TYR A CA 1
ATOM 681 C C . TYR A 1 85 ? -13.272 0.650 8.675 1.00 93.62 85 TYR A C 1
ATOM 683 O O . TYR A 1 85 ? -13.635 0.714 9.846 1.00 93.62 85 TYR A O 1
ATOM 691 N N . VAL A 1 86 ? -13.413 1.654 7.804 1.00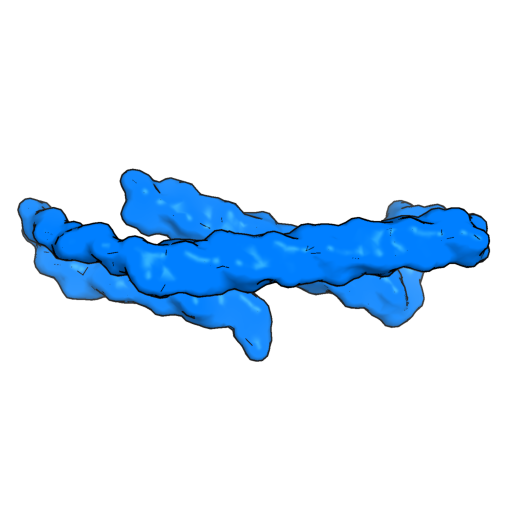 89.88 86 VAL A N 1
ATOM 692 C CA . VAL A 1 86 ? -14.160 2.902 8.040 1.00 89.88 86 VAL A CA 1
ATOM 693 C C . VAL A 1 86 ? -15.601 2.727 7.583 1.00 89.88 86 VAL A C 1
ATOM 695 O O . VAL A 1 86 ? -16.502 3.188 8.313 1.00 89.88 86 VAL A O 1
#

InterPro domains:
  IPR005339 GINS complex, subunit Psf1 [PTHR12914] (1-86)
  IPR005339 GINS complex, subunit Psf1 [cd11710] (3-86)
  IPR036224 GINS, helical bundle-like domain superfamily [SSF158573] (1-86)

Sequence (86 aa):
MYGRRACQLIKEFSSAEKGQLTGFNSDMFDQVVKECSTHYLELQSLMRKIQEEGMDIQTTRNADHFGMVIHHLSLMRNKRCLMAYV